Protein AF-A0A7L0YX90-F1 (afdb_monomer)

Structure (mmCIF, N/CA/C/O backbone):
data_AF-A0A7L0YX90-F1
#
_entry.id   AF-A0A7L0YX90-F1
#
loop_
_atom_site.group_PDB
_atom_site.id
_atom_site.type_symbol
_atom_site.label_atom_id
_atom_site.label_alt_id
_atom_site.label_comp_id
_atom_site.label_asym_id
_atom_site.label_entity_id
_atom_site.label_seq_id
_atom_site.pdbx_PDB_ins_code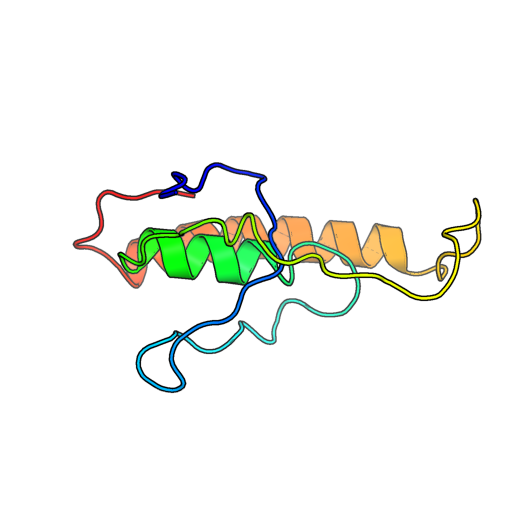
_atom_site.Cartn_x
_atom_site.Cartn_y
_atom_site.Cartn_z
_atom_site.occupancy
_atom_site.B_iso_or_equiv
_atom_site.auth_seq_id
_atom_site.auth_comp_id
_atom_site.auth_asym_id
_atom_site.auth_atom_id
_atom_site.pdbx_PDB_model_num
ATOM 1 N N . TYR A 1 1 ? -14.206 -13.103 3.495 1.00 94.62 1 TYR A N 1
ATOM 2 C CA . TYR A 1 1 ? -13.714 -13.499 4.848 1.00 94.62 1 TYR A CA 1
ATOM 3 C C . TYR A 1 1 ? -12.596 -12.558 5.319 1.00 94.62 1 TYR A C 1
ATOM 5 O O . TYR A 1 1 ? -12.003 -11.902 4.471 1.00 94.62 1 TYR A O 1
ATOM 13 N N . GLU A 1 2 ? -12.300 -12.443 6.625 1.00 96.75 2 GLU A N 1
ATOM 14 C CA . GLU A 1 2 ? -11.161 -11.630 7.117 1.00 96.75 2 GLU A CA 1
ATOM 15 C C . GLU A 1 2 ? -9.827 -12.354 6.866 1.00 96.75 2 GLU A C 1
ATOM 17 O O . GLU A 1 2 ? -9.721 -13.557 7.102 1.00 96.75 2 GLU A O 1
ATOM 22 N N . ALA A 1 3 ? -8.816 -11.631 6.385 1.00 95.50 3 ALA A N 1
ATOM 23 C CA . ALA A 1 3 ? -7.475 -12.149 6.138 1.00 95.50 3 ALA A CA 1
ATOM 24 C C . ALA A 1 3 ? -6.435 -11.308 6.900 1.00 95.50 3 ALA A C 1
ATOM 26 O O . ALA A 1 3 ? -6.408 -10.084 6.744 1.00 95.50 3 ALA A O 1
ATOM 27 N N . PRO A 1 4 ? -5.558 -11.925 7.716 1.00 95.25 4 PRO A N 1
ATOM 28 C CA . PRO A 1 4 ? -4.488 -11.189 8.369 1.00 95.25 4 PRO A CA 1
ATOM 29 C C . PRO A 1 4 ? -3.462 -10.736 7.328 1.00 95.25 4 PRO A C 1
ATOM 31 O O . PRO A 1 4 ? -3.011 -11.531 6.502 1.00 95.25 4 PRO A O 1
ATOM 34 N N . TRP A 1 5 ? -3.049 -9.471 7.401 1.00 96.31 5 TRP A N 1
ATOM 35 C CA . TRP A 1 5 ? -1.936 -8.998 6.586 1.00 96.31 5 TRP A CA 1
ATOM 36 C C . TRP A 1 5 ? -0.623 -9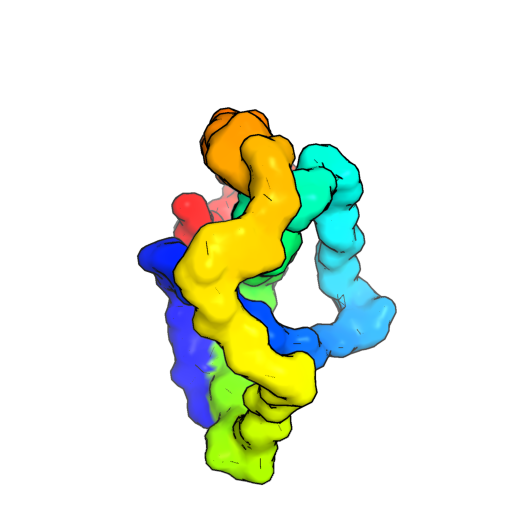.622 7.071 1.00 96.31 5 TRP A C 1
ATOM 38 O O . TRP A 1 5 ? -0.370 -9.687 8.276 1.00 96.31 5 TRP A O 1
ATOM 48 N N . ARG A 1 6 ? 0.200 -10.101 6.135 1.00 94.44 6 ARG A N 1
ATOM 49 C CA . ARG A 1 6 ? 1.538 -10.652 6.388 1.00 94.44 6 ARG A CA 1
ATOM 50 C C . ARG A 1 6 ? 2.457 -10.258 5.245 1.00 94.44 6 ARG A C 1
ATOM 52 O O . ARG A 1 6 ? 2.053 -10.380 4.095 1.00 94.44 6 ARG A O 1
ATOM 59 N N . ASP A 1 7 ? 3.681 -9.843 5.543 1.00 92.12 7 ASP A N 1
ATOM 60 C CA . ASP A 1 7 ? 4.690 -9.583 4.513 1.00 92.12 7 ASP A CA 1
ATOM 61 C C . ASP A 1 7 ? 4.978 -10.872 3.702 1.00 92.12 7 ASP A C 1
ATOM 63 O O . ASP A 1 7 ? 5.133 -11.931 4.320 1.00 92.12 7 ASP A O 1
ATOM 67 N N . PRO A 1 8 ? 5.043 -10.847 2.352 1.00 93.75 8 PRO A N 1
ATOM 68 C CA . PRO A 1 8 ? 4.898 -9.700 1.453 1.00 93.75 8 PRO A CA 1
ATOM 69 C C . PRO A 1 8 ? 3.541 -9.633 0.712 1.00 93.75 8 PRO A C 1
ATOM 71 O O . PRO A 1 8 ? 3.494 -9.483 -0.511 1.00 93.75 8 PRO A O 1
ATOM 74 N N . TRP A 1 9 ? 2.413 -9.781 1.412 1.00 94.06 9 TRP A N 1
ATOM 75 C CA . TRP A 1 9 ? 1.082 -9.743 0.798 1.00 94.06 9 TRP A CA 1
ATOM 76 C C . TRP A 1 9 ? 0.738 -8.345 0.257 1.00 94.06 9 TRP A C 1
ATOM 78 O O . TRP A 1 9 ? 0.581 -7.378 1.007 1.00 94.06 9 TRP A O 1
ATOM 88 N N . GLU A 1 10 ? 0.594 -8.256 -1.069 1.00 93.75 10 GLU A N 1
ATOM 89 C CA . GLU A 1 10 ? 0.331 -7.022 -1.819 1.00 93.75 10 GLU A CA 1
ATOM 90 C C . GLU A 1 10 ? -0.997 -7.124 -2.606 1.00 93.75 10 GLU A C 1
ATOM 92 O O . GLU A 1 10 ? -0.993 -7.418 -3.807 1.00 93.75 10 GLU A O 1
ATOM 97 N N . PRO A 1 11 ? -2.156 -6.933 -1.948 1.00 92.44 11 PRO A N 1
ATOM 98 C CA . PRO A 1 11 ? -3.455 -7.031 -2.605 1.00 92.44 11 PRO A CA 1
ATOM 99 C C . PRO A 1 11 ? -3.798 -5.776 -3.422 1.00 92.44 11 PRO A C 1
ATOM 101 O O . PRO A 1 11 ? -3.323 -4.673 -3.150 1.00 92.44 11 PRO A O 1
ATOM 104 N N . PHE A 1 12 ? -4.719 -5.928 -4.376 1.00 93.25 12 PHE A N 1
ATOM 105 C CA . PHE A 1 12 ? -5.577 -4.815 -4.784 1.00 93.25 12 PHE A CA 1
ATOM 106 C C . PHE A 1 12 ? -6.694 -4.675 -3.750 1.00 93.25 12 PHE A C 1
ATOM 108 O O . PHE A 1 12 ? -7.284 -5.679 -3.350 1.00 93.25 12 PHE A O 1
ATOM 115 N N . PHE A 1 13 ? -6.984 -3.454 -3.312 1.00 94.12 13 PHE A N 1
ATOM 116 C CA . PHE A 1 13 ? -7.999 -3.207 -2.294 1.00 94.12 13 PHE A CA 1
ATOM 117 C C . PHE A 1 13 ? -8.814 -1.953 -2.611 1.00 94.12 13 PHE A C 1
ATOM 119 O O . PHE A 1 13 ? -8.366 -1.062 -3.331 1.00 94.12 13 PHE A O 1
ATOM 126 N N . VAL A 1 14 ? -10.009 -1.889 -2.029 1.00 94.19 14 VAL A N 1
ATOM 127 C CA . VAL A 1 14 ? -10.827 -0.678 -1.923 1.00 94.19 14 VAL A CA 1
ATOM 128 C C . VAL A 1 14 ? -10.904 -0.333 -0.440 1.00 94.19 14 VAL A C 1
ATOM 130 O O . VAL A 1 14 ? -11.021 -1.230 0.394 1.00 94.19 14 VAL A O 1
ATOM 133 N N . ALA A 1 15 ? -10.804 0.948 -0.101 1.00 94.50 15 ALA A N 1
ATOM 134 C CA . ALA A 1 15 ? -10.819 1.419 1.279 1.00 94.50 15 ALA A CA 1
ATOM 135 C C . ALA A 1 15 ? -11.774 2.617 1.439 1.00 94.50 15 ALA A C 1
ATOM 137 O O . ALA A 1 15 ? -12.155 3.228 0.436 1.00 94.50 15 ALA A O 1
ATOM 138 N N . PRO A 1 16 ? -12.182 2.965 2.676 1.00 94.44 16 PRO A N 1
ATOM 139 C CA . PRO A 1 16 ? -12.990 4.153 2.925 1.00 94.44 16 PRO A CA 1
ATOM 140 C C . PRO A 1 16 ? -12.326 5.425 2.388 1.00 94.44 16 PRO A C 1
ATOM 142 O O . PRO A 1 16 ? -11.111 5.584 2.463 1.00 94.44 16 PRO A O 1
ATOM 145 N N . ALA A 1 17 ? -13.135 6.376 1.918 1.00 91.25 17 ALA A N 1
ATOM 146 C CA . ALA A 1 17 ? -12.638 7.638 1.362 1.00 91.25 17 ALA A CA 1
ATOM 147 C C . ALA A 1 17 ? -11.957 8.561 2.397 1.00 91.25 17 ALA A C 1
ATOM 149 O O . ALA A 1 17 ? -11.338 9.555 2.025 1.00 91.25 17 ALA A O 1
ATOM 150 N N . ARG A 1 18 ? -12.105 8.283 3.698 1.00 94.44 18 ARG A N 1
ATOM 151 C CA . ARG A 1 18 ? -11.560 9.087 4.802 1.00 94.44 18 ARG A CA 1
ATOM 152 C C . ARG A 1 18 ? -10.904 8.182 5.839 1.00 94.44 18 ARG A C 1
ATOM 154 O O . ARG A 1 18 ? -11.340 7.052 6.036 1.00 94.44 18 ARG A O 1
ATOM 161 N N . GLY A 1 19 ? -9.887 8.705 6.521 1.00 93.94 19 GLY A N 1
ATOM 162 C CA . GLY A 1 19 ? -9.171 8.006 7.596 1.00 93.94 19 GLY A CA 1
ATOM 163 C C . GLY A 1 19 ? -8.080 7.044 7.120 1.00 93.94 19 GLY A C 1
ATOM 164 O O . GLY A 1 19 ? -7.295 6.577 7.937 1.00 93.94 19 GLY A O 1
ATOM 165 N N . VAL A 1 20 ? -7.996 6.780 5.815 1.00 96.81 20 VAL A N 1
ATOM 166 C CA . VAL A 1 20 ? -6.887 6.044 5.201 1.00 96.81 20 VAL A CA 1
ATOM 167 C C . VAL A 1 20 ? -5.667 6.970 5.095 1.00 96.81 20 VAL A C 1
ATOM 169 O O . VAL A 1 20 ? -5.814 8.072 4.560 1.00 96.81 20 VAL A O 1
ATOM 172 N N . PRO A 1 21 ? -4.480 6.559 5.584 1.00 96.19 21 PRO A N 1
ATOM 173 C CA . PRO A 1 21 ? -3.244 7.307 5.371 1.00 96.19 21 PRO A CA 1
ATOM 174 C C . PRO A 1 21 ? -2.973 7.507 3.871 1.00 96.19 21 PRO A C 1
ATOM 176 O O . PRO A 1 21 ? -3.254 6.597 3.085 1.00 96.19 21 PRO A O 1
ATOM 179 N N . PRO A 1 22 ? -2.456 8.672 3.446 1.00 95.44 22 PRO A N 1
ATOM 180 C CA . PRO A 1 22 ? -2.084 8.883 2.052 1.00 95.44 22 PRO A CA 1
ATOM 181 C C . PRO A 1 22 ? -0.939 7.947 1.652 1.00 95.44 22 PRO A C 1
ATOM 183 O O . PRO A 1 22 ? -0.147 7.533 2.497 1.00 95.44 22 PRO A O 1
ATOM 186 N N . PHE A 1 23 ? -0.833 7.657 0.355 1.00 95.25 23 PHE A N 1
ATOM 187 C CA . PHE A 1 23 ? 0.328 6.946 -0.172 1.00 95.25 23 PHE A CA 1
ATOM 188 C C . PHE A 1 23 ? 1.605 7.749 0.076 1.00 95.25 23 PHE A C 1
ATOM 190 O O . PHE A 1 23 ? 1.631 8.970 -0.071 1.00 95.25 23 PHE A O 1
ATOM 197 N N . ASP A 1 24 ? 2.683 7.045 0.404 1.00 97.00 24 ASP A N 1
ATOM 198 C CA . ASP A 1 24 ? 4.008 7.643 0.476 1.00 97.00 24 ASP A CA 1
ATOM 199 C C . ASP A 1 24 ? 4.574 7.835 -0.938 1.00 97.00 24 ASP A C 1
ATOM 201 O O . ASP A 1 24 ? 5.036 6.896 -1.592 1.00 97.00 24 ASP A O 1
ATOM 205 N N . GLU A 1 25 ? 4.534 9.080 -1.405 1.00 97.00 25 GLU A N 1
ATOM 206 C CA . GLU A 1 25 ? 4.926 9.474 -2.761 1.00 97.00 25 GLU A CA 1
ATOM 207 C C . GLU A 1 25 ? 6.430 9.315 -3.044 1.00 97.00 25 GLU A C 1
ATOM 209 O O . GLU A 1 25 ? 6.859 9.447 -4.189 1.00 97.00 25 GLU A O 1
ATOM 214 N N . ARG A 1 26 ? 7.252 8.975 -2.039 1.00 97.06 26 ARG A N 1
ATOM 215 C CA . ARG A 1 26 ? 8.669 8.636 -2.252 1.00 97.06 26 ARG A CA 1
ATOM 216 C C . ARG A 1 26 ? 8.837 7.296 -2.978 1.00 97.06 26 ARG A C 1
ATOM 218 O O . ARG A 1 26 ? 9.870 7.083 -3.613 1.00 97.06 26 ARG A O 1
ATOM 225 N N . PHE A 1 27 ? 7.855 6.390 -2.892 1.00 97.44 27 PHE A N 1
ATOM 226 C CA . PHE A 1 27 ? 7.863 5.127 -3.636 1.00 97.44 27 PHE A CA 1
ATOM 227 C C . PHE A 1 27 ? 7.441 5.367 -5.084 1.00 97.44 27 PHE A C 1
ATOM 229 O O . PHE A 1 27 ? 6.258 5.332 -5.429 1.00 97.44 27 PHE A O 1
ATOM 236 N N . LEU A 1 28 ? 8.430 5.577 -5.946 1.00 94.25 28 LEU A N 1
ATOM 237 C CA . LEU A 1 28 ? 8.224 5.871 -7.360 1.00 94.25 28 LEU A CA 1
ATOM 238 C C . LEU A 1 28 ? 8.457 4.635 -8.229 1.00 94.25 28 LEU A C 1
ATOM 240 O O . LEU A 1 28 ? 9.292 3.790 -7.919 1.00 94.25 28 LEU A O 1
ATOM 244 N N . GLN A 1 29 ? 7.752 4.554 -9.356 1.00 93.94 29 GLN A N 1
ATOM 245 C CA . GLN A 1 29 ? 7.951 3.525 -10.380 1.00 93.94 29 GLN A CA 1
ATOM 246 C C . GLN A 1 29 ? 7.777 2.090 -9.861 1.00 93.94 29 GLN A C 1
ATOM 248 O O . GLN A 1 29 ? 6.688 1.739 -9.410 1.00 93.94 29 GLN A O 1
ATOM 253 N N . TYR A 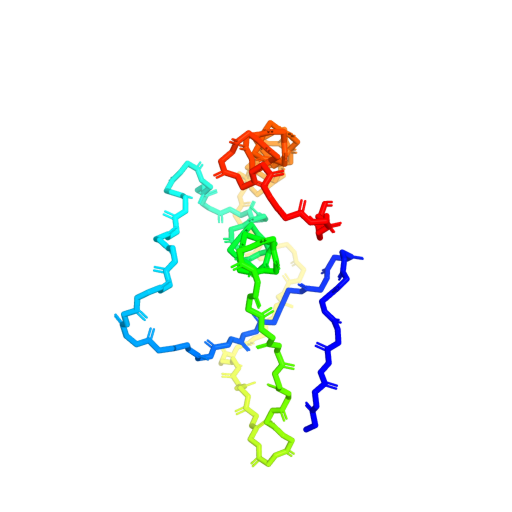1 30 ? 8.797 1.234 -9.983 1.00 94.12 30 TYR A N 1
ATOM 254 C CA . TYR A 1 30 ? 8.642 -0.202 -9.812 1.00 94.12 30 TYR A CA 1
ATOM 255 C C . TYR A 1 30 ? 8.980 -0.710 -8.404 1.00 94.12 30 TYR A C 1
ATOM 257 O O . TYR A 1 30 ? 10.125 -0.682 -7.952 1.00 94.12 30 TYR A O 1
ATOM 265 N N . GLY A 1 31 ? 7.983 -1.329 -7.773 1.00 95.12 31 GLY A N 1
ATOM 266 C CA . GLY A 1 31 ? 8.140 -2.156 -6.581 1.00 95.12 31 GLY A CA 1
ATOM 267 C C . GLY A 1 31 ? 7.998 -1.383 -5.274 1.00 95.12 31 GLY A C 1
ATOM 268 O O . GLY A 1 31 ? 8.356 -0.220 -5.163 1.00 95.12 31 GLY A O 1
ATOM 269 N N . PHE A 1 32 ? 7.497 -2.070 -4.252 1.00 96.75 32 PHE A N 1
ATOM 270 C CA . PHE A 1 32 ? 7.211 -1.533 -2.919 1.00 96.75 32 PHE A CA 1
ATOM 271 C C . PHE A 1 32 ? 6.134 -0.436 -2.826 1.00 96.75 32 PHE A C 1
ATOM 273 O O . PHE A 1 32 ? 5.811 -0.044 -1.715 1.00 96.75 32 PHE A O 1
ATOM 280 N N . ASN A 1 33 ? 5.514 0.008 -3.926 1.00 93.75 33 ASN A N 1
ATOM 281 C CA . ASN A 1 33 ? 4.523 1.095 -3.897 1.00 93.75 33 ASN A CA 1
ATOM 282 C C . ASN A 1 33 ? 3.185 0.695 -3.250 1.00 93.75 33 ASN A C 1
ATOM 284 O O . ASN A 1 33 ? 2.588 1.497 -2.541 1.00 93.75 33 ASN A O 1
ATOM 288 N N . ARG A 1 34 ? 2.667 -0.519 -3.512 1.00 94.75 34 ARG A N 1
ATOM 289 C CA . ARG A 1 34 ? 1.369 -0.945 -2.940 1.00 94.75 34 ARG A CA 1
ATOM 290 C C . ARG A 1 34 ? 1.553 -1.666 -1.617 1.00 94.75 34 ARG A C 1
ATOM 292 O O . ARG A 1 34 ? 0.758 -1.475 -0.702 1.00 94.75 34 ARG A O 1
ATOM 299 N N . ILE A 1 35 ? 2.605 -2.470 -1.492 1.00 96.81 35 ILE A N 1
ATOM 300 C CA . ILE A 1 35 ? 2.921 -3.130 -0.224 1.00 96.81 35 ILE A CA 1
ATOM 301 C C . ILE A 1 35 ? 3.302 -2.127 0.875 1.00 96.81 35 ILE A C 1
ATOM 303 O O . ILE A 1 35 ? 2.979 -2.390 2.030 1.00 96.81 35 ILE A O 1
ATOM 307 N N . SER A 1 36 ? 3.895 -0.964 0.557 1.00 97.00 36 SER A N 1
ATOM 308 C CA . SER A 1 36 ? 4.094 0.103 1.553 1.00 97.00 36 SER A CA 1
ATOM 309 C C . SER A 1 36 ? 2.768 0.582 2.135 1.00 97.00 36 SER A C 1
ATOM 311 O O . SER A 1 36 ? 2.613 0.607 3.355 1.00 97.00 36 SER A O 1
ATOM 313 N N . GLN A 1 37 ? 1.776 0.825 1.279 1.00 96.94 37 GLN A N 1
ATOM 314 C CA . GLN A 1 37 ? 0.432 1.205 1.701 1.00 96.94 37 GLN A CA 1
ATOM 315 C C . GLN A 1 37 ? -0.262 0.103 2.508 1.00 96.94 37 GLN A C 1
ATOM 317 O O . GLN A 1 37 ? -0.858 0.373 3.549 1.00 96.94 37 GLN A O 1
ATOM 322 N N . ALA A 1 38 ? -0.186 -1.152 2.055 1.00 97.19 38 ALA A N 1
ATOM 323 C CA . ALA A 1 38 ? -0.787 -2.278 2.768 1.00 97.19 38 ALA A CA 1
ATOM 324 C C . ALA A 1 38 ? -0.138 -2.491 4.150 1.00 97.19 38 ALA A C 1
ATOM 326 O O . ALA A 1 38 ? -0.841 -2.741 5.131 1.00 97.19 38 ALA A O 1
ATOM 327 N N . CYS A 1 39 ? 1.183 -2.314 4.242 1.00 97.38 39 CYS A N 1
ATOM 328 C CA . CYS A 1 39 ? 1.907 -2.307 5.506 1.00 97.38 39 CYS A CA 1
ATOM 329 C C . CYS A 1 39 ? 1.425 -1.174 6.430 1.00 97.38 39 CYS A C 1
ATOM 331 O O . CYS A 1 39 ? 1.094 -1.442 7.585 1.00 97.38 39 CYS A O 1
ATOM 333 N N . GLU A 1 40 ? 1.367 0.077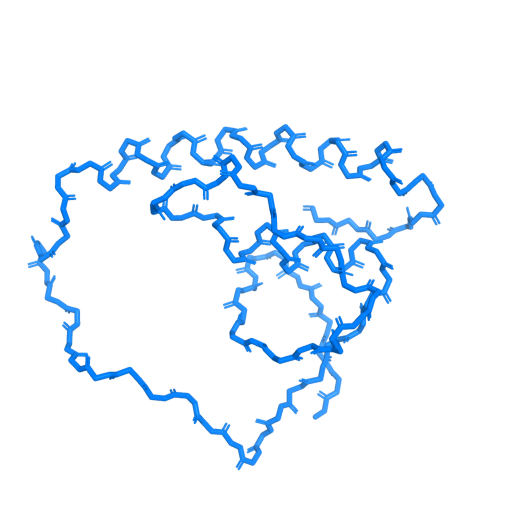 5.959 1.00 97.75 40 GLU A N 1
ATOM 334 C CA . GLU A 1 40 ? 0.950 1.199 6.809 1.00 97.75 40 GLU A CA 1
ATOM 335 C C . GLU A 1 40 ? -0.489 1.033 7.289 1.00 97.75 40 GLU A C 1
ATOM 337 O O . GLU A 1 40 ? -0.751 1.205 8.474 1.00 97.75 40 GLU A O 1
ATOM 342 N N . LEU A 1 41 ? -1.402 0.587 6.422 1.00 97.44 41 LEU A N 1
ATOM 343 C CA . LEU A 1 41 ? -2.768 0.238 6.813 1.00 97.44 41 LEU A CA 1
ATOM 344 C C . LEU A 1 41 ? -2.793 -0.825 7.920 1.00 97.44 41 LEU A C 1
ATOM 346 O O . LEU A 1 41 ? -3.508 -0.666 8.913 1.00 97.44 41 LEU A O 1
ATOM 350 N N . HIS A 1 42 ? -1.996 -1.890 7.787 1.00 97.56 42 HIS A N 1
ATOM 351 C CA . HIS A 1 42 ? -1.889 -2.921 8.817 1.00 97.56 42 HIS A CA 1
ATOM 352 C C . HIS A 1 42 ? -1.425 -2.334 10.157 1.00 97.56 42 HIS A C 1
ATOM 354 O O . HIS A 1 42 ? -2.089 -2.557 11.175 1.00 97.56 42 HIS A O 1
ATOM 360 N N . VAL A 1 43 ? -0.337 -1.557 10.149 1.00 97.88 43 VAL A N 1
ATOM 361 C CA . VAL A 1 43 ? 0.231 -0.909 11.342 1.00 97.88 43 VAL A CA 1
ATOM 362 C C . VAL A 1 43 ? -0.738 0.120 11.937 1.00 97.88 43 VAL A C 1
ATOM 364 O O . VAL A 1 43 ? -0.861 0.196 13.157 1.00 97.88 43 VAL A O 1
ATOM 367 N N . ALA A 1 44 ? -1.498 0.835 11.109 1.00 97.12 44 ALA A N 1
ATOM 368 C CA . ALA A 1 44 ? -2.511 1.809 11.514 1.00 97.12 44 ALA A CA 1
ATOM 369 C C . ALA A 1 44 ? -3.794 1.177 12.090 1.00 97.12 44 ALA A C 1
ATOM 371 O O . ALA A 1 44 ? -4.713 1.897 12.474 1.00 97.12 44 ALA A O 1
ATOM 372 N N . GLY A 1 45 ? -3.885 -0.155 12.160 1.00 96.50 45 GLY A N 1
ATOM 373 C CA . GLY A 1 45 ? -5.005 -0.847 12.802 1.00 96.50 45 GLY A CA 1
ATOM 374 C C . GLY A 1 45 ? -6.098 -1.334 11.846 1.00 96.50 45 GLY A C 1
ATOM 375 O O . GLY A 1 45 ? -7.037 -2.000 12.292 1.00 96.50 45 GLY A O 1
ATOM 376 N N . PHE A 1 46 ? -5.968 -1.108 10.535 1.00 97.00 46 PHE A N 1
ATOM 377 C CA . PHE A 1 46 ? -6.949 -1.589 9.560 1.00 97.00 46 PHE A CA 1
ATOM 378 C C . PHE A 1 46 ? -6.992 -3.119 9.517 1.00 97.00 46 PHE A C 1
ATOM 380 O O . PHE A 1 46 ? -6.000 -3.809 9.766 1.00 97.00 46 PHE A O 1
ATOM 387 N N . ARG A 1 47 ? -8.171 -3.658 9.210 1.00 96.69 47 ARG A N 1
ATOM 388 C CA . ARG A 1 47 ? -8.393 -5.089 8.977 1.00 96.69 47 ARG A CA 1
ATOM 389 C C . ARG A 1 47 ? -8.731 -5.297 7.512 1.00 96.69 47 ARG A C 1
ATOM 391 O O . ARG A 1 47 ? -9.381 -4.449 6.904 1.00 96.69 47 ARG A O 1
ATOM 398 N N . PHE A 1 48 ? -8.298 -6.422 6.962 1.00 96.94 48 PHE A N 1
ATOM 399 C CA . PHE A 1 48 ? -8.496 -6.733 5.556 1.00 96.94 48 PHE A CA 1
ATOM 400 C C . PHE A 1 48 ? -9.530 -7.837 5.416 1.00 96.94 48 PHE A C 1
ATOM 402 O O . PHE A 1 48 ? -9.444 -8.865 6.082 1.00 96.94 48 PHE A O 1
ATOM 409 N N . ALA A 1 49 ? -10.489 -7.638 4.520 1.00 96.62 49 ALA A N 1
ATOM 410 C CA . ALA A 1 49 ? -11.436 -8.667 4.133 1.00 96.62 49 ALA A CA 1
ATOM 411 C C . ALA A 1 49 ? -11.269 -8.978 2.647 1.00 96.62 49 ALA A C 1
ATOM 413 O O . ALA A 1 49 ? -11.170 -8.072 1.820 1.00 96.62 49 ALA A O 1
ATOM 414 N N . VAL A 1 50 ? -11.239 -10.264 2.315 1.00 95.88 50 VAL A N 1
ATOM 415 C CA . VAL A 1 50 ? -11.260 -10.738 0.934 1.00 95.88 50 VAL A CA 1
ATOM 416 C C . VAL A 1 50 ? -12.693 -10.688 0.425 1.00 95.88 50 VAL A C 1
ATOM 418 O O . VAL A 1 50 ? -13.596 -11.245 1.058 1.00 95.88 50 VAL A O 1
ATOM 421 N N . LEU A 1 51 ? -12.868 -10.026 -0.720 1.00 95.19 51 LEU A N 1
ATOM 422 C CA . LEU A 1 51 ? -14.085 -10.059 -1.519 1.00 95.19 51 LEU A CA 1
ATOM 423 C C . LEU A 1 51 ? -13.993 -11.250 -2.482 1.00 95.19 51 LEU A C 1
ATOM 425 O O . LEU A 1 51 ? -13.408 -11.147 -3.553 1.00 95.19 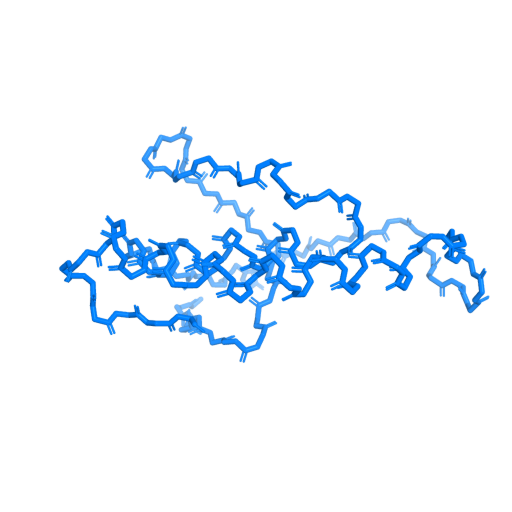51 LEU A O 1
ATOM 429 N N . ASP A 1 52 ? -14.532 -12.388 -2.064 1.00 93.62 52 ASP A N 1
ATOM 430 C CA . ASP A 1 52 ? -14.470 -13.679 -2.768 1.00 93.62 52 ASP A CA 1
ATOM 431 C C . ASP A 1 52 ? -15.523 -13.836 -3.881 1.00 93.62 52 ASP A C 1
ATOM 433 O O . ASP A 1 52 ? -15.468 -14.788 -4.654 1.00 93.62 52 ASP A O 1
ATOM 437 N N . GLY A 1 53 ? -16.440 -12.873 -4.008 1.00 95.31 53 GLY A N 1
ATOM 438 C CA . GLY A 1 53 ? -17.407 -12.774 -5.106 1.00 95.31 53 GLY A CA 1
ATOM 439 C C . GLY A 1 53 ? -16.990 -11.845 -6.252 1.00 95.31 53 GLY A C 1
ATOM 440 O O . GLY A 1 53 ? -17.802 -11.589 -7.138 1.00 95.31 53 GLY A O 1
ATOM 441 N N . ALA A 1 54 ? -15.769 -11.297 -6.237 1.00 92.25 54 ALA A N 1
ATOM 442 C CA . ALA A 1 54 ? -15.293 -10.372 -7.265 1.00 92.25 54 ALA A CA 1
ATOM 443 C C . ALA A 1 54 ? -13.831 -10.628 -7.643 1.00 92.25 54 ALA A C 1
ATOM 445 O O . ALA A 1 54 ? -13.016 -11.041 -6.821 1.00 92.25 54 ALA A O 1
ATOM 446 N N . PHE A 1 55 ? -13.489 -10.317 -8.893 1.00 92.94 55 PHE A N 1
ATOM 447 C CA . PHE A 1 55 ? -12.146 -10.502 -9.438 1.00 92.94 55 PHE A CA 1
ATOM 448 C C . PHE A 1 55 ? -11.666 -9.228 -10.131 1.00 92.94 55 PHE A C 1
ATOM 450 O O . PHE A 1 55 ? -12.441 -8.533 -10.787 1.00 92.94 55 PHE A O 1
ATOM 457 N N . VAL A 1 56 ? -10.367 -8.943 -10.014 1.00 91.81 56 VAL A N 1
ATOM 458 C CA . VAL A 1 56 ? -9.697 -7.884 -10.779 1.00 91.81 56 VAL A CA 1
ATOM 459 C C . VAL A 1 56 ? -8.996 -8.520 -11.969 1.00 91.81 56 VAL A C 1
ATOM 461 O O . VAL A 1 56 ? -8.165 -9.411 -11.803 1.00 91.81 56 VAL A O 1
ATOM 464 N N . THR A 1 57 ? -9.295 -8.034 -13.169 1.00 91.62 57 THR A N 1
ATOM 465 C CA . THR A 1 57 ? -8.639 -8.481 -14.400 1.00 91.62 57 THR A CA 1
ATOM 466 C C . THR A 1 57 ? -7.736 -7.386 -14.950 1.00 91.62 57 THR A C 1
ATOM 468 O O . THR A 1 57 ? -8.156 -6.237 -15.072 1.00 91.62 57 THR A O 1
ATOM 471 N N . HIS A 1 58 ? -6.513 -7.742 -15.334 1.00 89.12 58 HIS A N 1
ATOM 472 C CA . HIS A 1 58 ? -5.613 -6.858 -16.070 1.00 89.12 58 HIS A CA 1
ATOM 473 C C . HIS A 1 58 ? -5.651 -7.213 -17.559 1.00 89.12 58 HIS A C 1
ATOM 475 O O . HIS A 1 58 ? -5.524 -8.383 -17.918 1.00 89.12 58 HIS A O 1
ATOM 481 N N . ARG A 1 59 ? -5.804 -6.213 -18.435 1.00 91.06 59 ARG A N 1
ATOM 482 C CA . ARG A 1 59 ? -5.748 -6.423 -19.886 1.00 91.06 59 ARG A CA 1
ATOM 483 C C . ARG A 1 59 ? -4.292 -6.519 -20.342 1.00 91.06 59 ARG A C 1
ATOM 485 O O . ARG A 1 59 ? -3.524 -5.586 -20.147 1.00 91.06 59 ARG A O 1
ATOM 492 N N . GLY A 1 60 ? -3.951 -7.610 -21.019 1.0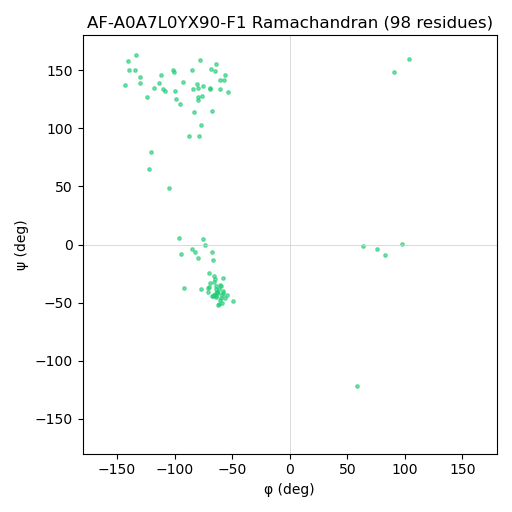0 88.00 60 GLY A N 1
ATOM 493 C CA . GLY A 1 60 ? -2.625 -7.831 -21.595 1.00 88.00 60 GLY A CA 1
ATOM 494 C C . GLY A 1 60 ? -1.770 -8.802 -20.784 1.00 88.00 60 GLY A C 1
ATOM 495 O O . GLY A 1 60 ? -2.022 -9.050 -19.602 1.00 88.00 60 GLY A O 1
ATOM 496 N N . PHE A 1 61 ? -0.761 -9.356 -21.453 1.00 84.00 61 PHE A N 1
ATOM 497 C CA . PHE A 1 61 ? 0.153 -10.349 -20.900 1.00 84.00 61 PHE A CA 1
ATOM 498 C C . PHE A 1 61 ? 1.475 -9.701 -20.494 1.00 84.00 61 PHE A C 1
ATOM 500 O O . PHE A 1 61 ? 1.918 -8.725 -21.097 1.00 84.00 61 PHE A O 1
ATOM 507 N N . LYS A 1 62 ? 2.113 -10.249 -19.456 1.00 82.69 62 LYS A N 1
ATOM 508 C CA . LYS A 1 62 ? 3.490 -9.891 -19.113 1.00 82.69 62 LYS A CA 1
ATOM 509 C C . LYS A 1 62 ? 4.423 -10.721 -19.980 1.00 82.69 62 LYS A C 1
ATOM 511 O O . LYS A 1 62 ? 4.475 -11.938 -19.821 1.00 82.69 62 LYS A O 1
ATOM 516 N N . GLU A 1 63 ? 5.160 -10.063 -20.858 1.00 86.38 63 GLU A N 1
ATOM 517 C CA . GLU A 1 63 ? 6.150 -10.721 -21.704 1.00 86.38 63 GLU A CA 1
ATOM 518 C C . GLU A 1 63 ? 7.537 -10.681 -21.044 1.00 86.38 63 GLU A C 1
ATOM 520 O O . GLU A 1 63 ? 7.919 -9.657 -20.458 1.00 86.38 63 GLU A O 1
ATOM 525 N N . PRO A 1 64 ? 8.320 -11.772 -21.118 1.00 82.62 64 PRO A N 1
ATOM 526 C CA . PRO A 1 64 ? 9.723 -11.744 -20.725 1.00 82.62 64 PRO A CA 1
ATOM 527 C C . PRO A 1 64 ? 10.47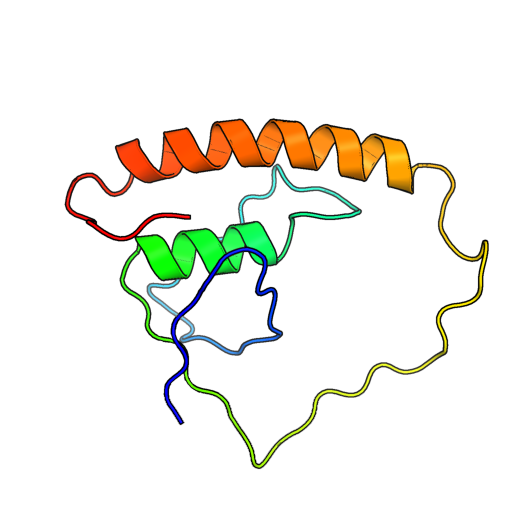0 -10.629 -21.468 1.00 82.62 64 PRO A C 1
ATOM 529 O O . PRO A 1 64 ? 10.346 -10.491 -22.679 1.00 82.62 64 PRO A O 1
ATOM 532 N N . GLY A 1 65 ? 11.234 -9.812 -20.742 1.00 83.81 65 GLY A N 1
ATOM 533 C CA . GLY A 1 65 ? 11.973 -8.689 -21.334 1.00 83.81 65 GLY A CA 1
ATOM 534 C C . GLY A 1 65 ? 11.128 -7.459 -21.694 1.00 83.81 65 GLY A C 1
ATOM 535 O O . GLY A 1 65 ? 11.704 -6.437 -22.048 1.00 83.81 65 GLY A O 1
ATOM 536 N N . GLY A 1 66 ? 9.800 -7.497 -21.525 1.00 84.88 66 GLY A N 1
ATOM 537 C CA . GLY A 1 66 ? 8.904 -6.357 -21.776 1.00 84.88 66 GLY A CA 1
ATOM 538 C C . GLY A 1 66 ? 8.940 -5.256 -20.706 1.00 84.88 66 GLY A C 1
ATOM 539 O O . GLY A 1 66 ? 8.144 -4.321 -20.750 1.00 84.88 66 GLY A O 1
ATOM 540 N N . PHE A 1 67 ? 9.829 -5.363 -19.717 1.00 86.19 67 PHE A N 1
ATOM 541 C CA . PHE A 1 67 ? 9.996 -4.344 -18.683 1.00 86.19 67 PHE A CA 1
ATOM 542 C C . PHE A 1 67 ? 10.932 -3.226 -19.142 1.00 86.19 67 PHE A C 1
ATOM 544 O O . PHE A 1 67 ? 11.878 -3.442 -19.899 1.00 86.19 67 PHE A O 1
ATOM 551 N N . HIS A 1 68 ? 10.708 -2.017 -18.628 1.00 90.00 68 HIS A N 1
ATOM 552 C CA . HIS A 1 68 ? 11.596 -0.890 -18.879 1.00 90.00 68 HIS A CA 1
ATOM 553 C C . HIS A 1 68 ? 12.963 -1.093 -18.206 1.00 90.00 68 HIS A C 1
ATOM 555 O O . HIS A 1 68 ? 13.086 -1.722 -17.153 1.00 90.00 68 HIS A O 1
ATOM 561 N N . ARG A 1 69 ? 14.011 -0.511 -18.803 1.00 91.31 69 ARG A N 1
ATOM 562 C CA . ARG A 1 69 ? 15.418 -0.714 -18.401 1.00 91.31 69 ARG A CA 1
ATOM 563 C C . ARG A 1 69 ? 15.719 -0.345 -16.939 1.00 91.31 69 ARG A C 1
ATOM 565 O O . ARG A 1 69 ? 16.625 -0.919 -16.347 1.00 91.31 69 ARG A O 1
ATOM 572 N N . GLY A 1 70 ? 14.977 0.606 -16.367 1.00 93.50 70 GLY A N 1
ATOM 573 C CA . GLY A 1 70 ? 15.202 1.138 -15.015 1.00 93.50 70 GLY A CA 1
ATOM 574 C C . GLY A 1 70 ? 14.673 0.267 -13.873 1.00 93.50 70 GLY A C 1
ATOM 575 O O . GLY A 1 70 ? 15.032 0.503 -12.720 1.00 93.50 70 GLY A O 1
ATOM 576 N N . ARG A 1 71 ? 13.868 -0.758 -14.178 1.00 93.44 71 ARG A N 1
ATOM 577 C CA . ARG A 1 71 ? 13.119 -1.561 -13.200 1.00 93.44 71 ARG A CA 1
ATOM 578 C C . ARG A 1 71 ? 13.957 -2.061 -12.019 1.00 93.44 71 ARG A C 1
ATOM 580 O O . ARG A 1 71 ? 13.531 -1.939 -10.877 1.00 93.44 71 ARG A O 1
ATOM 587 N N . GLU A 1 72 ? 15.126 -2.647 -12.271 1.00 94.62 72 GLU A N 1
ATOM 588 C CA . GLU A 1 72 ? 15.954 -3.229 -11.199 1.00 94.62 72 GLU A CA 1
ATOM 589 C C . GLU A 1 72 ? 16.572 -2.153 -10.295 1.00 94.62 72 GLU A C 1
ATOM 591 O O . GLU A 1 72 ? 16.649 -2.325 -9.076 1.00 94.62 72 GLU A O 1
ATOM 596 N N . ALA A 1 73 ? 16.969 -1.014 -10.872 1.00 96.19 73 ALA A N 1
ATOM 597 C CA . ALA A 1 73 ? 17.489 0.114 -10.107 1.00 96.19 73 ALA A CA 1
ATOM 598 C C . ALA A 1 73 ? 16.394 0.735 -9.225 1.00 96.19 73 ALA A C 1
ATOM 600 O O . ALA A 1 73 ? 16.628 0.982 -8.041 1.00 96.19 73 ALA A O 1
ATOM 601 N N . GLU A 1 74 ? 15.192 0.918 -9.777 1.00 96.81 74 GLU A N 1
ATOM 602 C CA . GLU A 1 74 ? 14.004 1.389 -9.054 1.00 96.81 74 GLU A CA 1
ATOM 603 C C . GLU A 1 74 ? 13.621 0.433 -7.924 1.00 96.81 74 GLU A C 1
ATOM 605 O O . GLU A 1 74 ? 13.483 0.855 -6.777 1.00 96.81 74 GLU A O 1
ATOM 610 N N . LEU A 1 75 ? 13.567 -0.872 -8.208 1.00 96.62 75 LEU A N 1
ATOM 611 C CA . LEU A 1 75 ? 13.295 -1.897 -7.205 1.00 96.62 75 LEU A CA 1
ATOM 612 C C . LEU A 1 75 ? 14.324 -1.853 -6.070 1.00 96.62 75 LEU A C 1
ATOM 614 O O . LEU A 1 75 ? 13.969 -1.982 -4.896 1.00 96.62 75 LEU A O 1
ATOM 618 N N . GLY A 1 76 ? 15.603 -1.667 -6.405 1.00 97.81 76 GLY A N 1
ATOM 619 C CA . GLY A 1 76 ? 16.687 -1.531 -5.436 1.00 97.81 76 GLY A CA 1
ATOM 620 C C . GLY A 1 76 ? 16.566 -0.273 -4.572 1.00 97.81 76 GLY A C 1
ATOM 621 O O . GLY A 1 76 ? 16.774 -0.342 -3.357 1.00 97.81 76 GLY A O 1
ATOM 622 N N . LEU A 1 77 ? 16.206 0.864 -5.173 1.00 97.75 77 LEU A N 1
ATOM 623 C CA . LEU A 1 77 ? 15.942 2.120 -4.465 1.00 97.75 77 LEU A CA 1
ATOM 624 C C . LEU A 1 77 ? 14.756 1.970 -3.511 1.00 97.75 77 LEU A C 1
ATOM 626 O O . LEU A 1 77 ? 14.903 2.208 -2.311 1.00 97.75 77 LEU A O 1
ATOM 630 N N . ASN A 1 78 ? 13.631 1.473 -4.014 1.00 98.06 78 ASN A N 1
ATOM 631 C CA . ASN A 1 78 ? 12.411 1.298 -3.240 1.00 98.06 78 ASN A CA 1
ATOM 632 C C . ASN A 1 78 ? 12.571 0.258 -2.128 1.00 98.06 78 ASN A C 1
ATOM 634 O O . ASN A 1 78 ? 12.031 0.433 -1.041 1.00 98.06 78 ASN A O 1
ATOM 638 N N . ARG A 1 79 ? 13.395 -0.780 -2.323 1.00 97.56 79 ARG A N 1
ATOM 639 C CA . ARG A 1 79 ? 13.738 -1.728 -1.251 1.00 97.56 79 ARG A CA 1
ATOM 640 C C . ARG A 1 79 ? 14.484 -1.055 -0.100 1.00 97.56 79 ARG A C 1
ATOM 642 O O . ARG A 1 79 ? 14.241 -1.386 1.060 1.00 97.56 79 ARG A O 1
ATOM 649 N N . ARG A 1 80 ? 15.415 -0.141 -0.396 1.00 97.94 80 ARG A N 1
ATOM 650 C CA . ARG A 1 80 ? 16.128 0.628 0.640 1.00 97.94 80 ARG A CA 1
ATOM 651 C C . ARG A 1 80 ? 15.181 1.588 1.350 1.00 97.94 80 ARG A C 1
ATOM 653 O O . ARG A 1 80 ? 15.180 1.621 2.577 1.00 97.94 80 ARG A O 1
ATOM 660 N N . LEU A 1 81 ? 14.347 2.290 0.586 1.00 98.19 81 LEU A N 1
ATOM 661 C CA . LEU A 1 81 ? 13.324 3.183 1.121 1.00 98.19 81 LEU A CA 1
ATOM 662 C C . LEU A 1 81 ? 12.346 2.434 2.036 1.00 98.19 81 LEU A C 1
ATOM 664 O O . LEU A 1 81 ? 12.081 2.890 3.142 1.00 98.19 81 LEU A O 1
ATOM 668 N N . PHE A 1 82 ? 11.896 1.239 1.642 1.00 97.81 82 PHE A N 1
ATOM 669 C CA . PHE A 1 82 ? 10.974 0.425 2.435 1.00 97.81 82 PHE A CA 1
ATOM 670 C C . PHE A 1 82 ? 11.541 0.041 3.807 1.00 97.81 82 PHE A C 1
ATOM 672 O O . PHE A 1 82 ? 10.812 0.008 4.795 1.00 97.81 82 PHE A O 1
ATOM 679 N N . ARG A 1 83 ? 12.855 -0.194 3.91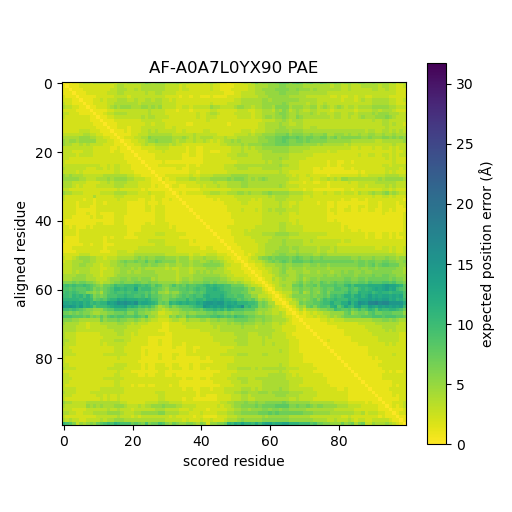0 1.00 97.06 83 ARG A N 1
ATOM 680 C CA . ARG A 1 83 ? 13.504 -0.450 5.207 1.00 97.06 83 ARG A CA 1
ATOM 681 C C . ARG A 1 83 ? 13.423 0.765 6.129 1.00 97.06 83 ARG A C 1
ATOM 683 O O . ARG A 1 83 ? 13.096 0.602 7.298 1.00 97.06 83 ARG A O 1
ATOM 690 N N . ALA A 1 84 ? 13.693 1.962 5.609 1.00 97.75 84 ALA A N 1
ATOM 691 C CA . ALA A 1 84 ? 13.575 3.197 6.384 1.00 97.75 84 ALA A CA 1
ATOM 692 C C . ALA A 1 84 ? 12.112 3.479 6.765 1.00 97.75 84 ALA A C 1
ATOM 694 O O . ALA A 1 84 ? 11.819 3.759 7.924 1.00 97.75 84 ALA A O 1
ATOM 695 N N . PHE A 1 85 ? 11.193 3.298 5.817 1.00 98.00 85 PHE A N 1
ATOM 696 C CA . PHE A 1 85 ? 9.754 3.452 6.009 1.00 98.00 85 PHE A CA 1
ATOM 697 C C . PHE A 1 85 ? 9.216 2.593 7.162 1.00 98.00 85 PHE A C 1
ATOM 699 O O . PHE A 1 85 ? 8.484 3.089 8.012 1.00 98.00 85 PHE A O 1
ATOM 706 N N . ARG A 1 86 ? 9.641 1.329 7.270 1.00 97.06 86 ARG A N 1
ATOM 707 C CA . ARG A 1 86 ? 9.259 0.448 8.390 1.00 97.06 86 ARG A CA 1
ATOM 708 C C . ARG A 1 86 ? 9.648 1.009 9.758 1.00 97.06 86 ARG A C 1
ATOM 710 O O . ARG A 1 86 ? 8.872 0.911 10.706 1.00 97.06 86 ARG A O 1
ATOM 717 N N . GLU A 1 87 ? 10.830 1.608 9.868 1.00 96.88 87 GLU A N 1
ATOM 718 C CA . GLU A 1 87 ? 11.275 2.259 11.105 1.00 96.88 87 GLU A CA 1
ATOM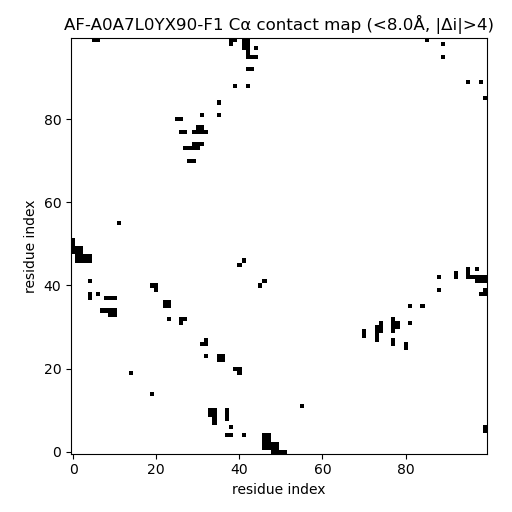 719 C C . GLU A 1 87 ? 10.496 3.552 11.382 1.00 96.88 87 GLU A C 1
ATOM 721 O O . GLU A 1 87 ? 10.148 3.838 12.528 1.00 96.88 87 GLU A O 1
ATOM 726 N N . GLU A 1 88 ? 10.171 4.320 10.342 1.00 97.56 88 GLU A N 1
ATOM 727 C CA . GLU A 1 88 ? 9.327 5.512 10.457 1.00 97.56 88 GLU A CA 1
ATOM 728 C C . GLU A 1 88 ? 7.912 5.164 10.938 1.00 97.56 88 GLU A C 1
ATOM 730 O O . GLU A 1 88 ? 7.390 5.847 11.819 1.00 97.56 88 GLU A O 1
ATOM 735 N N . LEU A 1 89 ? 7.314 4.073 10.447 1.00 97.81 89 LEU A N 1
ATOM 736 C CA . LEU A 1 89 ? 5.996 3.616 10.892 1.00 97.81 89 LEU A CA 1
ATOM 737 C C . LEU A 1 89 ? 5.968 3.270 12.381 1.00 97.81 89 LEU A C 1
ATOM 739 O O . LEU A 1 89 ? 5.008 3.620 13.063 1.00 97.81 89 LEU A O 1
ATOM 743 N N . ARG A 1 90 ? 7.031 2.657 12.922 1.00 96.12 90 ARG A N 1
ATOM 744 C CA . ARG A 1 90 ? 7.132 2.391 14.371 1.00 96.12 90 ARG A CA 1
ATOM 745 C C . ARG A 1 90 ? 7.080 3.677 15.192 1.00 96.12 90 ARG A C 1
ATOM 747 O O . ARG A 1 90 ? 6.504 3.686 16.274 1.00 96.12 90 ARG A O 1
ATOM 754 N N . ARG A 1 91 ? 7.668 4.761 14.676 1.00 96.50 91 ARG A N 1
ATOM 755 C CA . ARG A 1 91 ? 7.644 6.081 15.325 1.00 96.50 91 ARG A CA 1
ATOM 756 C C . ARG A 1 91 ? 6.303 6.787 15.134 1.00 96.50 91 ARG A C 1
ATOM 758 O O . ARG A 1 91 ? 5.839 7.439 16.060 1.00 96.50 91 ARG A O 1
ATOM 765 N N . ARG A 1 92 ? 5.686 6.659 13.954 1.00 97.12 92 ARG A N 1
ATOM 766 C CA . ARG A 1 92 ? 4.386 7.266 13.616 1.00 97.12 92 ARG A CA 1
ATOM 767 C C . ARG A 1 92 ? 3.226 6.619 14.380 1.00 97.12 92 ARG A C 1
ATOM 769 O O . ARG A 1 92 ? 2.284 7.312 14.747 1.00 97.12 92 ARG A O 1
ATOM 776 N N . TYR A 1 93 ? 3.318 5.318 14.653 1.00 97.69 93 TYR A N 1
ATOM 777 C CA . TYR A 1 93 ? 2.289 4.524 15.328 1.00 97.69 93 TYR A CA 1
ATOM 778 C C . TYR A 1 93 ? 2.833 3.856 16.606 1.00 97.69 93 TYR A C 1
ATOM 780 O O . TYR A 1 93 ? 2.882 2.626 16.682 1.00 97.69 93 TYR A O 1
ATOM 788 N N . PRO A 1 94 ? 3.224 4.628 17.640 1.00 96.12 94 PRO A N 1
ATOM 789 C CA . PRO A 1 94 ? 3.887 4.082 18.829 1.00 96.12 94 PRO A CA 1
ATOM 790 C C . PRO A 1 94 ? 2.987 3.153 19.657 1.00 96.12 94 PRO A C 1
ATOM 792 O O . PRO A 1 94 ? 3.486 2.260 20.333 1.00 96.12 94 PRO A O 1
ATOM 795 N N . GLY A 1 95 ? 1.664 3.345 19.592 1.00 96.75 95 GLY A N 1
ATOM 796 C CA . GLY A 1 95 ? 0.678 2.497 20.269 1.00 96.75 95 GLY A CA 1
ATOM 797 C C . GLY A 1 95 ? 0.283 1.241 19.490 1.00 96.75 95 GLY A C 1
ATOM 798 O O . GLY A 1 95 ? -0.502 0.448 19.993 1.00 96.75 95 GLY A O 1
ATOM 799 N N . SER A 1 96 ? 0.791 1.064 18.268 1.00 97.00 96 SER A N 1
ATOM 800 C CA . SER A 1 96 ? 0.542 -0.148 17.498 1.00 97.00 96 SER A CA 1
ATOM 801 C C . SER A 1 96 ? 1.529 -1.235 17.904 1.00 97.00 96 SER A C 1
ATOM 803 O O . SER A 1 96 ? 2.740 -1.022 17.974 1.00 97.00 96 SER A O 1
ATOM 805 N N . ASP A 1 97 ? 1.017 -2.432 18.113 1.00 95.44 97 ASP A N 1
ATOM 806 C CA . ASP A 1 97 ? 1.711 -3.700 18.325 1.00 95.44 97 ASP A CA 1
ATOM 807 C C . ASP A 1 97 ? 1.881 -4.489 17.010 1.00 95.44 97 ASP A C 1
ATOM 809 O O . ASP A 1 97 ? 2.647 -5.449 16.932 1.00 95.44 97 ASP A O 1
ATOM 813 N N . ARG A 1 98 ? 1.252 -4.020 15.927 1.00 95.94 98 ARG A N 1
ATOM 814 C CA . ARG A 1 98 ? 1.341 -4.606 14.587 1.00 95.94 98 ARG A CA 1
ATOM 815 C C . ARG A 1 98 ? 2.611 -4.177 13.868 1.00 95.94 98 ARG A C 1
ATOM 817 O O . ARG A 1 98 ? 3.010 -3.012 13.917 1.00 95.94 98 ARG A O 1
ATOM 824 N N . ARG A 1 99 ? 3.265 -5.112 13.182 1.00 92.75 99 ARG A N 1
ATOM 825 C CA . ARG A 1 99 ? 4.520 -4.859 12.469 1.00 92.75 99 ARG A CA 1
ATOM 826 C C . ARG A 1 99 ? 4.422 -5.374 11.050 1.00 92.75 99 ARG A C 1
ATOM 828 O O . ARG A 1 99 ? 3.936 -6.475 10.811 1.00 92.75 99 ARG A O 1
ATOM 835 N N . CYS A 1 100 ? 4.961 -4.569 10.151 1.00 88.38 100 CYS A N 1
ATOM 836 C CA . CYS A 1 100 ? 5.492 -5.044 8.902 1.00 88.38 100 CYS A CA 1
ATOM 837 C C . CYS A 1 100 ? 7.014 -4.960 8.975 1.00 88.38 100 CYS A C 1
ATOM 839 O O . CYS A 1 100 ? 7.636 -5.770 8.286 1.00 88.38 100 CYS A O 1
#

Sequence (100 aa):
YEAPWRDPWEPFFVAPARGVPPFDERFLQYGFNRISQACELHVAGFRFAVLDGAFVTHRGFKEPGGFHRGREAELGLNRRLFRAFREELRRRYPGSDRRC

pLDDT: mean 94.58, std 3.6, range [82.62, 98.19]

Secondary structure (DSSP, 8-state):
-EE---TT--------SSSPPPP-TT--SSSSHHHHHHHHHHHTT--EE--TT-----SS---TT-S-TTHHHHHHHHHHHHHHHHHHHHHH-TT-----

Foldseek 3Di:
DWDQDDPPDQDDDDDDPPPQDDFDPVLDDEDPRRSLSVQLCNQSPHIDDDPPVDDDDDPDDDDVVPDDPCHVVSNVSSVVVSVVSQVVSCVVRVVGPGGD

Solvent-accessible surface area (backbone atoms only — not comparable to full-atom values): 6567 Å² total; per-residue (Å²): 90,81,46,85,88,52,90,89,62,63,78,90,83,87,77,69,98,66,92,64,78,77,76,68,78,85,46,54,89,39,52,59,51,60,39,50,48,50,37,50,40,43,35,73,66,56,83,47,65,53,64,87,91,63,84,90,83,77,90,81,79,90,55,90,85,70,66,67,90,59,44,66,62,33,32,52,50,27,54,56,50,50,57,53,48,52,56,48,48,51,67,76,37,68,89,42,88,53,81,116

Mean predicted aligned error: 3.37 Å

Radius of gyration: 15.13 Å; Cα contacts (8 Å, |Δi|>4): 89; chains: 1; bounding box: 35×23×42 Å

Organism: NCBI:txid441696

InterPro domains:
  IPR043189 Beta-1,4-glucuronyltransferase 1 [PTHR46420] (1-100)